Protein AF-A0A920HW17-F1 (afdb_monomer_lite)

pLDDT: mean 76.88, std 17.96, range [35.66, 92.19]

Foldseek 3Di:
DDDFFWDKDKDADPADDPPDDAQDWDWDDDPPDPDTFIWHWHDADHVRRITITTGGPDPDDPPPPDD

Structure (mmCIF, N/CA/C/O backbone):
data_AF-A0A920HW17-F1
#
_entry.id   AF-A0A920HW17-F1
#
loop_
_atom_site.group_PDB
_atom_site.id
_atom_site.type_symbol
_atom_site.label_atom_id
_atom_site.label_alt_id
_atom_site.label_comp_id
_atom_site.label_asym_id
_atom_site.label_entity_id
_atom_site.label_seq_id
_atom_site.pdbx_PDB_ins_code
_atom_site.Cartn_x
_atom_site.Cartn_y
_atom_site.Cartn_z
_atom_site.occupancy
_atom_site.B_iso_or_equiv
_atom_site.auth_seq_id
_atom_site.auth_comp_id
_atom_site.auth_asym_id
_atom_site.auth_atom_id
_atom_site.pdbx_PDB_model_num
ATOM 1 N N . MET A 1 1 ? 7.806 22.940 -7.973 1.00 38.22 1 MET A N 1
ATOM 2 C CA . MET A 1 1 ? 9.036 22.262 -7.515 1.00 38.22 1 MET A CA 1
ATOM 3 C C . MET A 1 1 ? 8.777 21.737 -6.111 1.00 38.22 1 MET A C 1
ATOM 5 O O . MET A 1 1 ? 8.711 22.539 -5.195 1.00 38.22 1 MET A O 1
ATOM 9 N N . VAL A 1 2 ? 8.530 20.435 -5.952 1.00 41.72 2 VAL A N 1
ATOM 10 C CA . VAL A 1 2 ? 8.449 19.777 -4.636 1.00 41.72 2 VAL A CA 1
ATOM 11 C C . VAL A 1 2 ? 9.389 18.582 -4.696 1.00 41.72 2 VAL A C 1
ATOM 13 O O . VAL A 1 2 ? 9.281 17.74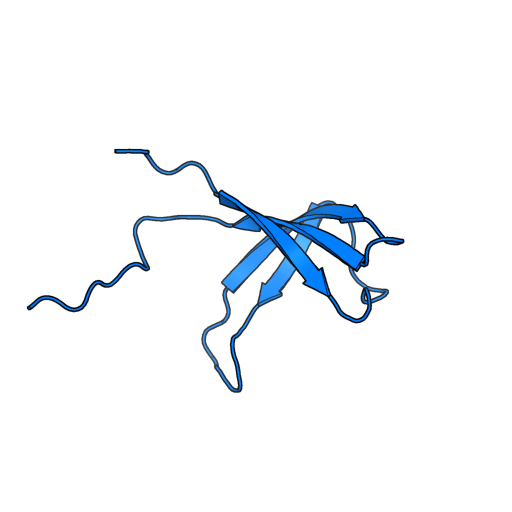8 -5.592 1.00 41.72 2 VAL A O 1
ATOM 16 N N . LEU A 1 3 ? 10.366 18.578 -3.796 1.00 39.78 3 LEU A N 1
ATOM 17 C CA . LEU A 1 3 ? 11.386 17.550 -3.659 1.00 39.78 3 LEU A CA 1
ATOM 18 C C . LEU A 1 3 ? 10.799 16.384 -2.854 1.00 39.78 3 LEU A C 1
ATOM 20 O O . LEU A 1 3 ? 10.368 16.591 -1.727 1.00 39.78 3 LEU A O 1
ATOM 24 N N . GLY A 1 4 ? 10.768 15.191 -3.452 1.00 51.97 4 GLY A N 1
ATOM 25 C CA . GLY A 1 4 ? 11.091 13.901 -2.822 1.00 51.97 4 GLY A CA 1
ATOM 26 C C . GLY A 1 4 ? 10.405 13.441 -1.530 1.00 51.97 4 GLY A C 1
ATOM 27 O O . GLY A 1 4 ? 10.840 12.435 -0.980 1.00 51.97 4 GLY A O 1
ATOM 28 N N . ASN A 1 5 ? 9.368 14.102 -1.027 1.00 57.66 5 ASN A N 1
ATOM 29 C CA . ASN A 1 5 ? 8.644 13.634 0.152 1.00 57.66 5 ASN A CA 1
ATOM 30 C C . ASN A 1 5 ? 7.464 12.784 -0.319 1.00 57.66 5 ASN A C 1
ATOM 32 O O . ASN A 1 5 ? 6.612 13.277 -1.054 1.00 57.66 5 ASN A O 1
ATOM 36 N N . GLY A 1 6 ? 7.457 11.502 0.06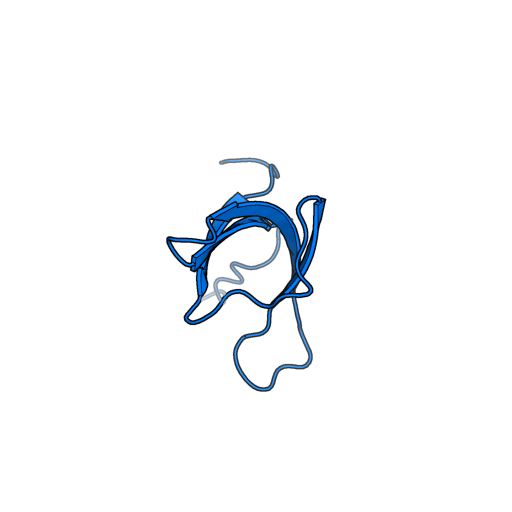0 1.00 66.00 6 GLY A N 1
ATOM 37 C CA . GLY A 1 6 ? 6.459 10.527 -0.377 1.00 66.00 6 GLY A CA 1
ATOM 38 C C . GLY A 1 6 ? 5.020 11.049 -0.325 1.00 66.00 6 GLY A C 1
ATOM 39 O O . GLY A 1 6 ? 4.635 11.782 0.585 1.00 66.00 6 GLY A O 1
ATOM 40 N N . LEU A 1 7 ? 4.222 10.664 -1.318 1.00 82.62 7 LEU A N 1
ATOM 41 C CA . LEU A 1 7 ? 2.832 11.080 -1.439 1.00 82.62 7 LEU A CA 1
ATOM 42 C C . LEU A 1 7 ? 1.962 10.276 -0.471 1.00 82.62 7 LEU A C 1
ATOM 44 O O . LEU A 1 7 ? 1.927 9.046 -0.538 1.00 82.62 7 LEU A O 1
ATOM 48 N N . ILE A 1 8 ? 1.232 10.971 0.400 1.00 87.19 8 ILE A N 1
ATOM 49 C CA . ILE A 1 8 ? 0.141 10.364 1.162 1.00 87.19 8 ILE A CA 1
ATOM 50 C C . ILE A 1 8 ? -1.074 10.291 0.243 1.00 87.19 8 ILE A C 1
ATOM 52 O O . ILE A 1 8 ? -1.477 11.299 -0.337 1.00 87.19 8 ILE A O 1
ATOM 56 N N . GLN A 1 9 ? -1.634 9.096 0.093 1.00 86.94 9 GLN A N 1
ATOM 57 C CA . GLN A 1 9 ? -2.783 8.858 -0.770 1.00 86.94 9 GLN A CA 1
ATOM 58 C C . GLN A 1 9 ? -3.751 7.884 -0.105 1.00 86.94 9 GLN A C 1
ATOM 60 O O . GLN A 1 9 ? -3.343 6.977 0.619 1.00 86.94 9 GLN A O 1
ATOM 65 N N . ASP A 1 10 ? -5.035 8.061 -0.387 1.00 90.56 10 ASP A N 1
ATOM 66 C CA . ASP A 1 10 ? -6.096 7.183 0.080 1.00 90.56 10 ASP A CA 1
ATOM 67 C C . ASP A 1 10 ? -6.489 6.197 -1.035 1.00 90.56 10 ASP A C 1
ATOM 69 O O . ASP A 1 10 ? -6.713 6.584 -2.186 1.00 90.56 10 ASP A O 1
ATOM 73 N N . ILE A 1 11 ? -6.552 4.905 -0.707 1.00 88.75 11 ILE A N 1
ATOM 74 C CA . ILE A 1 11 ? -7.021 3.842 -1.604 1.00 88.75 11 ILE A CA 1
ATOM 75 C C . ILE A 1 11 ? -8.436 3.465 -1.204 1.00 88.75 11 ILE A C 1
ATOM 77 O O . ILE A 1 11 ? -8.676 3.044 -0.073 1.00 88.75 11 ILE A O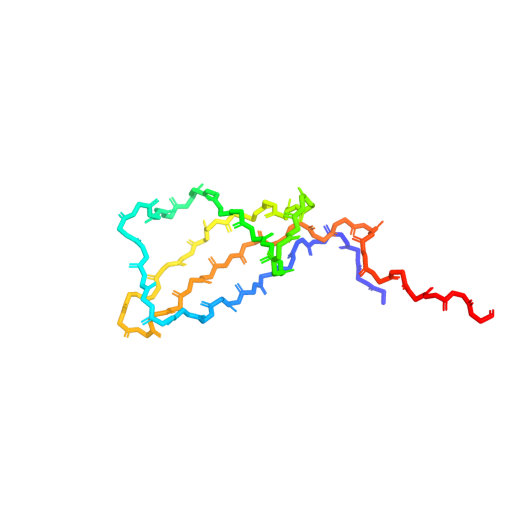 1
ATOM 81 N N . HIS A 1 12 ? -9.352 3.549 -2.161 1.00 91.00 12 HIS A N 1
ATOM 82 C CA . HIS A 1 12 ? -10.736 3.145 -1.980 1.00 91.00 12 HIS A CA 1
ATOM 83 C C . HIS A 1 12 ? -10.889 1.688 -2.402 1.00 91.00 12 HIS A C 1
ATOM 85 O O . HIS A 1 12 ? -10.552 1.313 -3.527 1.00 91.00 12 HIS A O 1
ATOM 91 N N . LEU A 1 13 ? -11.400 0.863 -1.494 1.00 88.00 13 LEU A N 1
ATOM 92 C CA . LEU A 1 13 ? -11.575 -0.564 -1.716 1.00 88.00 13 LEU A CA 1
ATOM 93 C C . LEU A 1 13 ? -13.054 -0.936 -1.655 1.00 88.00 13 LEU A C 1
ATOM 95 O O . LEU A 1 13 ? -13.850 -0.372 -0.911 1.00 88.00 13 LEU A O 1
ATOM 99 N N . THR A 1 14 ? -13.429 -1.970 -2.398 1.00 90.69 14 THR A N 1
ATOM 100 C CA . THR A 1 14 ? -14.765 -2.574 -2.290 1.00 90.69 14 THR A CA 1
ATOM 101 C C . THR A 1 14 ? -14.899 -3.438 -1.031 1.00 90.69 14 THR A C 1
ATOM 103 O O . THR A 1 14 ? -15.995 -3.559 -0.467 1.00 90.69 14 THR A O 1
ATOM 106 N N . LYS A 1 15 ? -13.775 -4.001 -0.561 1.00 88.50 15 LYS A N 1
ATOM 107 C CA . 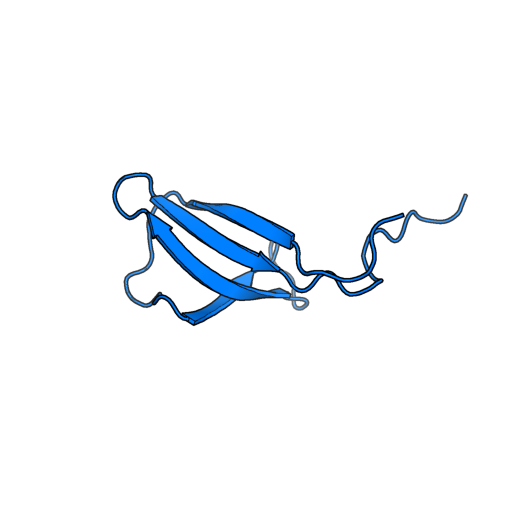LYS A 1 15 ? -13.640 -4.795 0.665 1.00 88.50 15 LYS A CA 1
ATOM 108 C C . LYS A 1 15 ? -12.215 -4.686 1.219 1.00 88.50 15 LYS A C 1
ATOM 110 O O . LYS A 1 15 ? -11.258 -4.861 0.470 1.00 88.50 15 LYS A O 1
ATOM 115 N N . ILE A 1 16 ? -12.082 -4.459 2.528 1.00 86.25 16 ILE A N 1
ATOM 116 C CA . ILE A 1 16 ? -10.780 -4.493 3.207 1.00 86.25 16 ILE A CA 1
ATOM 117 C C . ILE A 1 16 ? -10.332 -5.957 3.370 1.00 86.25 16 ILE A C 1
ATOM 119 O O . ILE A 1 16 ? -11.086 -6.760 3.932 1.00 86.25 16 ILE A O 1
ATOM 123 N N . PRO A 1 17 ? -9.139 -6.338 2.886 1.00 83.00 17 PRO A N 1
ATOM 124 C CA . PRO A 1 17 ? -8.575 -7.658 3.148 1.00 83.00 17 PRO A CA 1
ATOM 125 C C . PRO A 1 17 ? -8.204 -7.806 4.632 1.00 83.00 17 PRO A C 1
ATOM 127 O O . PRO A 1 17 ? -7.659 -6.891 5.241 1.00 83.00 17 PRO A O 1
ATOM 130 N N . THR A 1 18 ? -8.453 -8.980 5.215 1.00 84.81 18 THR A N 1
ATOM 131 C CA . THR A 1 18 ? -8.188 -9.266 6.641 1.00 84.81 18 THR A CA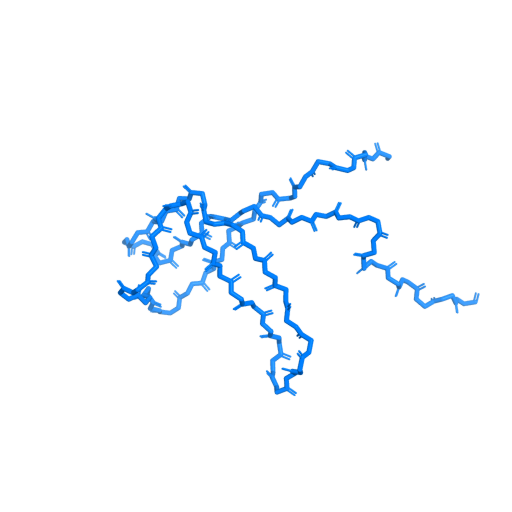 1
ATOM 132 C C . THR A 1 18 ? -6.702 -9.342 6.990 1.00 84.81 18 THR A C 1
ATOM 134 O O . THR A 1 18 ? -6.349 -9.292 8.162 1.00 84.81 18 THR A O 1
ATOM 137 N N . ASN A 1 19 ? -5.832 -9.456 5.984 1.00 85.06 19 ASN A N 1
ATOM 138 C CA . ASN A 1 19 ? -4.385 -9.590 6.141 1.00 85.06 19 ASN A CA 1
ATOM 139 C C . ASN A 1 19 ? -3.630 -8.276 5.870 1.00 85.06 19 ASN A C 1
ATOM 141 O O . ASN A 1 19 ? -2.502 -8.291 5.381 1.00 85.06 19 ASN A O 1
ATOM 145 N N . VAL A 1 20 ? -4.267 -7.131 6.122 1.00 85.88 20 VAL A N 1
ATOM 146 C CA . VAL A 1 20 ? -3.622 -5.816 6.048 1.00 85.88 20 VAL A CA 1
ATOM 147 C C . VAL A 1 20 ? -3.591 -5.189 7.434 1.00 85.88 20 VAL A C 1
ATOM 149 O O . VAL A 1 20 ? -4.598 -5.152 8.134 1.00 85.88 20 VAL A O 1
ATOM 152 N N . ALA A 1 21 ? -2.418 -4.686 7.813 1.00 89.62 21 ALA A N 1
ATOM 153 C CA . ALA A 1 21 ? -2.164 -4.063 9.102 1.00 89.62 21 ALA A CA 1
ATOM 154 C C . ALA A 1 21 ? -1.445 -2.719 8.929 1.00 89.62 21 ALA A C 1
ATOM 156 O O . ALA A 1 21 ? -0.694 -2.512 7.971 1.00 89.62 21 ALA A O 1
ATOM 157 N N . ILE A 1 22 ? -1.664 -1.818 9.887 1.00 90.75 22 ILE A N 1
ATOM 158 C CA . ILE A 1 22 ? -0.968 -0.530 9.977 1.00 90.75 22 ILE A CA 1
ATOM 159 C C . ILE A 1 22 ? 0.540 -0.773 10.109 1.00 90.75 22 ILE A C 1
ATOM 161 O O . ILE A 1 22 ? 0.975 -1.649 10.853 1.00 90.75 22 ILE A O 1
ATOM 165 N N . GLY A 1 23 ? 1.343 -0.013 9.362 1.00 87.50 23 GLY A N 1
ATOM 166 C CA . GLY A 1 23 ? 2.795 -0.186 9.293 1.00 87.50 23 GLY A CA 1
ATOM 167 C C . GLY A 1 23 ? 3.260 -1.290 8.339 1.00 87.50 23 GLY A C 1
ATOM 168 O O . GLY A 1 23 ? 4.453 -1.340 8.034 1.00 87.50 23 GLY A O 1
ATOM 169 N N . GLY A 1 24 ? 2.343 -2.122 7.832 1.00 88.88 24 GLY A N 1
ATOM 170 C CA . GLY A 1 24 ? 2.618 -3.125 6.807 1.00 88.88 24 GLY A CA 1
ATOM 171 C C . GLY A 1 24 ? 2.823 -2.528 5.412 1.00 88.88 24 GLY A C 1
ATOM 172 O O . GLY A 1 24 ? 2.822 -1.308 5.217 1.00 88.88 24 GLY A O 1
ATOM 173 N N . SER A 1 25 ? 2.976 -3.402 4.419 1.00 88.31 25 SER A N 1
ATOM 174 C CA . SER A 1 25 ? 3.152 -3.015 3.018 1.00 88.31 25 SER A CA 1
ATOM 175 C C . SER A 1 25 ? 2.107 -3.664 2.119 1.00 88.31 25 SER A C 1
ATOM 177 O O . SER A 1 25 ? 1.730 -4.816 2.325 1.00 88.31 25 SER A O 1
ATOM 179 N N . ILE A 1 26 ? 1.660 -2.925 1.107 1.00 87.81 26 ILE A N 1
ATOM 180 C CA . ILE A 1 26 ? 0.728 -3.399 0.080 1.00 87.81 26 ILE A CA 1
ATOM 181 C C . ILE A 1 26 ? 1.439 -3.332 -1.269 1.00 87.81 26 ILE A C 1
ATOM 183 O O . ILE A 1 26 ? 2.186 -2.393 -1.532 1.00 87.81 26 ILE A O 1
ATOM 187 N N . ARG A 1 27 ? 1.202 -4.331 -2.121 1.00 88.06 27 ARG A N 1
ATOM 188 C CA . ARG A 1 27 ? 1.655 -4.332 -3.515 1.00 88.06 27 ARG A CA 1
ATOM 189 C C . ARG A 1 27 ? 0.479 -3.971 -4.412 1.00 88.06 27 ARG A C 1
ATOM 191 O O . ARG A 1 27 ? -0.574 -4.594 -4.294 1.00 88.06 27 ARG A O 1
ATOM 198 N N . ILE A 1 28 ? 0.649 -2.975 -5.273 1.00 84.94 28 ILE A N 1
ATOM 199 C CA . ILE A 1 28 ? -0.393 -2.487 -6.180 1.00 84.94 28 ILE A CA 1
ATOM 200 C C . ILE A 1 28 ? 0.102 -2.662 -7.613 1.00 84.94 28 ILE A C 1
ATOM 202 O O . ILE A 1 28 ? 1.234 -2.319 -7.937 1.00 84.94 28 ILE A O 1
ATOM 206 N N . GLY A 1 29 ? -0.752 -3.216 -8.466 1.00 83.00 29 GLY A N 1
ATOM 207 C CA . GLY A 1 29 ? -0.541 -3.321 -9.904 1.00 83.00 29 GLY A CA 1
ATOM 208 C C . GLY A 1 29 ? -1.851 -3.022 -10.622 1.00 83.00 29 GLY A C 1
ATOM 209 O O . GLY A 1 29 ? -2.925 -3.337 -10.107 1.00 83.00 29 GLY A O 1
ATOM 210 N N . SER A 1 30 ? -1.775 -2.387 -11.789 1.00 80.94 30 SER A N 1
ATOM 211 C CA . SER A 1 30 ? -2.951 -2.089 -12.609 1.00 80.94 30 SER A CA 1
ATOM 212 C C . SER A 1 30 ? -3.085 -3.130 -13.721 1.00 80.94 30 SER A C 1
ATOM 214 O O . SER A 1 30 ? -2.338 -3.097 -14.695 1.00 80.94 30 SER A O 1
ATOM 216 N N . GLY A 1 31 ? -4.021 -4.072 -13.573 1.00 80.94 31 GLY A N 1
ATOM 217 C CA . GLY A 1 31 ? -4.247 -5.159 -14.536 1.00 80.94 31 GLY A CA 1
ATOM 218 C C . GLY A 1 31 ? -3.309 -6.359 -14.349 1.00 80.94 31 GLY A C 1
ATOM 219 O O . GLY A 1 31 ? -2.843 -6.627 -13.244 1.00 80.94 31 GLY A O 1
ATOM 220 N N . ASN A 1 32 ? -3.051 -7.108 -15.428 1.00 81.19 32 ASN A N 1
ATOM 221 C CA . ASN A 1 32 ? -2.112 -8.236 -15.420 1.00 81.19 32 ASN A CA 1
ATOM 222 C C . ASN A 1 32 ? -0.687 -7.739 -15.690 1.00 81.19 32 ASN A C 1
ATOM 224 O O . ASN A 1 32 ? -0.177 -7.849 -16.805 1.00 81.19 32 ASN A O 1
ATOM 228 N N . VAL A 1 33 ? -0.083 -7.129 -14.674 1.00 80.38 33 VAL A N 1
ATOM 229 C CA . VAL A 1 33 ? 1.252 -6.529 -14.756 1.00 80.38 33 VAL A CA 1
ATOM 230 C C . VAL A 1 33 ? 2.236 -7.263 -13.856 1.00 80.38 33 VAL A C 1
ATOM 232 O O . VAL A 1 33 ? 1.898 -7.704 -12.759 1.00 80.38 33 VAL A O 1
ATOM 235 N N . THR A 1 34 ? 3.473 -7.390 -14.329 1.00 79.62 34 THR A N 1
ATOM 236 C CA . THR A 1 34 ? 4.599 -7.899 -13.534 1.00 79.62 34 THR A CA 1
ATOM 237 C C . THR A 1 34 ? 5.263 -6.797 -12.716 1.00 79.62 34 THR A C 1
ATOM 239 O O . THR A 1 34 ? 5.867 -7.078 -11.683 1.00 79.62 34 THR A O 1
ATOM 242 N N . ASP A 1 35 ? 5.149 -5.552 -13.179 1.00 78.75 35 ASP A N 1
ATOM 243 C CA . ASP A 1 35 ? 5.598 -4.373 -12.453 1.00 78.75 35 ASP A CA 1
ATOM 244 C C . ASP A 1 35 ? 4.541 -3.984 -11.416 1.00 78.75 35 ASP A C 1
ATOM 246 O O . ASP A 1 35 ? 3.379 -3.742 -11.750 1.00 78.75 35 ASP A O 1
ATOM 250 N N . VAL A 1 36 ? 4.934 -4.000 -10.145 1.00 83.38 36 VAL A N 1
ATOM 251 C CA . VAL A 1 36 ? 4.048 -3.700 -9.020 1.00 83.38 36 VAL A CA 1
ATOM 252 C C . VAL A 1 36 ? 4.742 -2.748 -8.065 1.00 83.38 36 VAL A C 1
ATOM 254 O O . VAL A 1 36 ? 5.884 -2.968 -7.657 1.00 83.38 36 VAL A O 1
ATOM 257 N N . GLU A 1 37 ? 4.031 -1.707 -7.656 1.00 81.25 37 GLU A N 1
ATOM 258 C CA . GLU A 1 37 ? 4.532 -0.761 -6.670 1.00 81.25 37 GLU A CA 1
ATOM 259 C C . GLU A 1 37 ? 4.302 -1.297 -5.256 1.00 81.25 37 GLU A C 1
ATOM 261 O O . GLU A 1 37 ? 3.255 -1.869 -4.953 1.00 81.25 37 GLU A O 1
ATOM 266 N N . THR A 1 38 ? 5.285 -1.115 -4.373 1.00 87.06 38 THR A N 1
ATOM 267 C CA . THR A 1 38 ? 5.139 -1.447 -2.951 1.00 87.06 38 THR A CA 1
ATOM 268 C C . THR A 1 38 ? 4.958 -0.166 -2.154 1.00 87.06 38 THR A C 1
ATOM 270 O O . THR A 1 38 ? 5.819 0.713 -2.167 1.00 87.06 38 THR A O 1
ATOM 273 N N . VAL A 1 39 ? 3.836 -0.067 -1.450 1.00 88.81 39 VAL A N 1
ATOM 274 C CA . VAL A 1 39 ? 3.440 1.102 -0.658 1.00 88.81 39 VAL A CA 1
ATOM 275 C C . VAL A 1 39 ? 3.347 0.735 0.816 1.00 88.81 39 VAL A C 1
ATOM 277 O O . VAL A 1 39 ? 3.114 -0.428 1.156 1.00 88.81 39 VAL A O 1
ATOM 280 N N . LYS A 1 40 ? 3.512 1.713 1.709 1.00 90.25 40 LYS A N 1
ATOM 281 C CA . LYS A 1 40 ? 3.399 1.493 3.159 1.00 90.25 40 LYS A CA 1
ATOM 282 C C . LYS A 1 40 ? 2.022 1.903 3.662 1.00 90.25 40 LYS A C 1
ATOM 284 O O . LYS A 1 40 ? 1.538 2.969 3.304 1.00 90.25 40 LYS A O 1
ATOM 289 N N . VAL A 1 41 ? 1.419 1.093 4.524 1.00 91.38 41 VAL A N 1
ATOM 290 C CA . VAL A 1 41 ? 0.129 1.394 5.156 1.00 91.38 41 VAL A CA 1
ATOM 291 C C . VAL A 1 41 ? 0.344 2.317 6.349 1.00 91.38 41 VAL A C 1
ATOM 293 O O . VAL A 1 4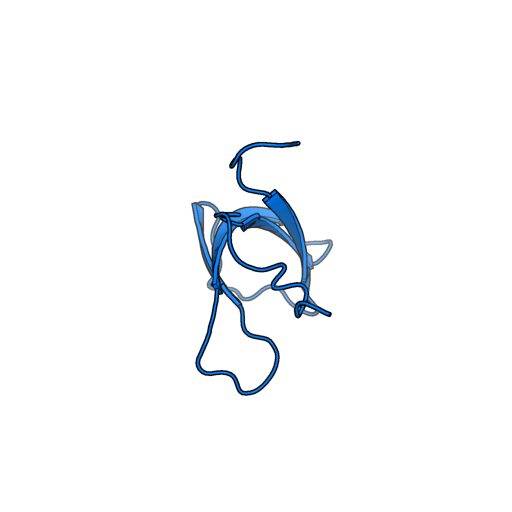1 ? 1.118 1.993 7.252 1.00 91.38 41 VAL A O 1
ATOM 296 N N . LEU A 1 42 ? -0.352 3.451 6.358 1.00 91.81 42 LEU A N 1
ATOM 297 C CA . LEU A 1 42 ? -0.333 4.413 7.458 1.00 91.81 42 LEU A CA 1
ATOM 298 C C . LEU A 1 42 ? -1.559 4.253 8.355 1.00 91.81 42 LEU A C 1
ATOM 300 O O . LEU A 1 42 ? -1.410 4.155 9.566 1.00 91.81 42 LEU A O 1
ATOM 304 N N . GLU A 1 43 ? -2.754 4.190 7.766 1.00 92.19 43 GLU A N 1
ATOM 305 C CA . GLU A 1 43 ? -4.020 4.084 8.500 1.00 92.19 43 GLU A CA 1
ATOM 306 C C . GLU A 1 43 ? -5.044 3.255 7.715 1.00 92.19 43 GLU A C 1
ATOM 308 O O . GLU A 1 43 ? -4.982 3.162 6.486 1.00 92.19 43 GLU A O 1
ATOM 313 N N . ILE A 1 44 ? -5.998 2.649 8.426 1.00 90.94 44 ILE A N 1
ATOM 314 C CA . ILE A 1 44 ? -7.065 1.823 7.846 1.00 90.94 44 ILE A CA 1
ATOM 315 C C . ILE A 1 44 ? -8.410 2.313 8.385 1.00 90.94 44 ILE A C 1
ATOM 317 O O . ILE A 1 44 ? -8.710 2.155 9.568 1.00 90.94 44 ILE A O 1
ATOM 321 N N . PHE A 1 45 ? -9.250 2.835 7.500 1.00 91.50 45 PHE A N 1
ATOM 322 C CA . PHE A 1 45 ? -10.620 3.246 7.793 1.00 91.50 45 PHE A CA 1
ATOM 323 C C . PHE A 1 45 ? -11.573 2.118 7.389 1.00 91.50 45 PHE A C 1
ATOM 325 O O . PHE A 1 45 ? -12.094 2.068 6.274 1.00 91.50 45 PHE A O 1
ATOM 332 N N . GLY A 1 46 ? -11.775 1.157 8.294 1.00 84.56 46 GLY A N 1
ATOM 333 C CA . GLY A 1 46 ? -12.511 -0.079 7.998 1.00 84.56 46 GLY A CA 1
ATOM 334 C C . GLY A 1 46 ? -13.983 0.119 7.607 1.00 84.56 46 GLY A C 1
ATOM 335 O O . GLY A 1 46 ? -14.485 -0.619 6.761 1.00 84.56 46 GLY A O 1
ATOM 336 N N . GLN A 1 47 ? -14.663 1.118 8.181 1.00 85.62 47 GLN A N 1
ATOM 337 C CA . GLN A 1 47 ? -16.076 1.408 7.887 1.00 85.62 47 GLN A CA 1
ATOM 338 C C . GLN A 1 47 ? -16.256 2.021 6.493 1.00 85.62 47 GLN A C 1
ATOM 340 O O . GLN A 1 47 ? -17.152 1.631 5.748 1.00 85.62 47 GLN A O 1
ATOM 345 N N . GLU A 1 48 ? -15.358 2.933 6.126 1.00 87.31 48 GLU A N 1
ATOM 346 C CA . GLU A 1 48 ? -15.363 3.646 4.842 1.00 87.31 48 GLU A CA 1
ATOM 347 C C . GLU A 1 48 ? -14.657 2.856 3.734 1.00 87.31 48 GLU A C 1
ATOM 349 O O . GLU A 1 48 ? -14.748 3.202 2.559 1.00 87.31 48 GLU A O 1
ATOM 354 N N . LYS A 1 49 ? -13.989 1.755 4.105 1.00 91.00 49 LYS A N 1
ATOM 355 C CA . LYS A 1 49 ? -13.194 0.896 3.222 1.00 91.00 49 LYS A CA 1
ATOM 356 C C . LYS A 1 49 ? -12.065 1.663 2.530 1.00 91.00 49 LYS A C 1
ATOM 358 O O . LYS A 1 49 ? -11.758 1.425 1.360 1.00 91.00 49 LYS A O 1
ATOM 363 N N . ILE A 1 50 ? -11.438 2.565 3.279 1.00 91.44 50 ILE A N 1
ATOM 364 C CA . ILE A 1 50 ? -10.328 3.391 2.811 1.00 91.44 50 ILE A CA 1
ATOM 365 C C . ILE A 1 50 ? -9.048 2.944 3.514 1.00 91.44 50 ILE A C 1
ATOM 367 O O . ILE A 1 50 ? -9.040 2.699 4.720 1.00 91.44 50 ILE A O 1
ATOM 371 N N . ILE A 1 51 ? -7.953 2.836 2.766 1.00 91.25 51 ILE A N 1
ATOM 372 C CA . ILE A 1 51 ? -6.618 2.611 3.329 1.00 91.25 51 ILE A CA 1
ATOM 373 C C . ILE A 1 51 ? -5.733 3.784 2.950 1.00 91.25 51 ILE A C 1
ATOM 375 O O . ILE A 1 51 ? -5.493 4.025 1.766 1.00 91.25 51 ILE A O 1
ATOM 379 N N . ARG A 1 52 ? -5.216 4.482 3.958 1.00 91.81 52 ARG A N 1
ATOM 380 C CA . ARG A 1 52 ? -4.240 5.544 3.762 1.00 91.81 52 ARG A CA 1
ATOM 381 C C . ARG A 1 52 ? -2.853 4.949 3.668 1.00 91.81 52 ARG A C 1
ATOM 383 O O . ARG A 1 52 ? -2.409 4.214 4.555 1.00 91.81 52 ARG A O 1
ATOM 390 N N . ILE A 1 53 ? -2.155 5.304 2.605 1.00 91.00 53 ILE A N 1
ATOM 391 C CA . ILE A 1 53 ? -0.827 4.798 2.305 1.00 91.00 53 ILE A CA 1
ATOM 392 C C . ILE A 1 53 ? 0.180 5.929 2.126 1.00 91.00 53 ILE A C 1
ATOM 394 O O . ILE A 1 53 ? -0.164 7.054 1.766 1.00 91.00 53 ILE A O 1
ATOM 398 N N . LEU A 1 54 ? 1.447 5.591 2.331 1.00 88.25 54 LEU A N 1
ATOM 399 C CA . LEU A 1 54 ? 2.587 6.372 1.889 1.00 88.25 54 LEU A CA 1
ATOM 400 C C . LEU A 1 54 ? 3.147 5.735 0.617 1.00 88.25 54 LEU A C 1
ATOM 402 O O . LEU A 1 54 ? 3.632 4.596 0.645 1.00 88.25 54 LEU A O 1
ATOM 406 N N . ARG A 1 55 ? 3.105 6.478 -0.488 1.00 84.25 55 ARG A N 1
ATOM 407 C CA . ARG A 1 55 ? 3.781 6.123 -1.737 1.00 84.25 55 ARG A CA 1
ATOM 408 C C . ARG A 1 55 ? 5.156 6.754 -1.754 1.00 84.25 55 ARG A C 1
ATOM 410 O O . ARG A 1 55 ? 5.301 7.951 -1.510 1.00 84.25 55 ARG A O 1
ATOM 417 N N . HIS A 1 56 ? 6.172 5.968 -2.084 1.00 73.69 56 HIS A N 1
ATOM 418 C CA . HIS A 1 56 ? 7.491 6.527 -2.328 1.00 73.69 56 HIS A CA 1
ATOM 419 C C . HIS A 1 56 ? 7.490 7.178 -3.715 1.00 73.69 56 HIS A C 1
ATOM 421 O O . HIS A 1 56 ? 7.588 6.501 -4.732 1.00 73.69 56 HIS A O 1
ATOM 427 N N . THR A 1 57 ? 7.373 8.501 -3.764 1.00 62.47 57 THR A N 1
ATOM 428 C CA . THR A 1 57 ? 7.552 9.276 -4.996 1.00 62.47 57 THR A CA 1
ATOM 429 C C . THR A 1 57 ? 9.030 9.626 -5.150 1.00 62.47 57 THR A C 1
ATOM 431 O O . THR A 1 57 ? 9.458 10.737 -4.837 1.00 62.47 57 THR A O 1
ATOM 434 N N . GLY A 1 58 ? 9.829 8.651 -5.586 1.00 52.69 58 GLY A N 1
ATOM 435 C CA . GLY A 1 58 ? 11.124 8.941 -6.205 1.00 52.69 58 GLY A CA 1
ATOM 436 C C . GLY A 1 58 ? 10.898 9.626 -7.558 1.00 52.69 58 GLY A C 1
ATOM 437 O O . GLY A 1 58 ? 9.809 9.530 -8.123 1.00 52.69 58 GLY A O 1
ATOM 438 N N . ILE A 1 59 ? 11.891 10.346 -8.086 1.00 51.12 59 ILE A N 1
ATOM 439 C CA . ILE A 1 59 ? 11.832 10.963 -9.424 1.00 51.12 59 ILE A CA 1
ATOM 440 C C . ILE A 1 59 ? 11.822 9.854 -10.490 1.00 51.12 59 ILE A C 1
ATOM 442 O O . ILE A 1 59 ? 12.855 9.498 -11.039 1.00 51.12 59 ILE A O 1
ATOM 446 N N . ALA A 1 60 ? 10.654 9.266 -10.709 1.00 55.34 60 ALA A N 1
ATOM 447 C CA . ALA A 1 60 ? 10.234 8.397 -11.804 1.00 55.34 60 ALA A CA 1
ATOM 448 C C . ALA A 1 60 ? 8.783 8.044 -11.429 1.00 55.34 60 ALA A C 1
ATOM 450 O O . ALA A 1 60 ? 8.547 7.409 -10.411 1.00 55.34 60 ALA A O 1
ATOM 451 N N . HIS A 1 61 ? 7.743 8.630 -12.017 1.00 54.78 61 HIS A N 1
ATOM 452 C CA . HIS A 1 61 ? 7.024 8.032 -13.145 1.00 54.78 61 HIS A CA 1
ATOM 453 C C . HIS A 1 61 ? 5.897 8.993 -13.600 1.00 54.78 61 HIS A C 1
ATOM 455 O O . HIS A 1 61 ? 4.735 8.630 -13.730 1.00 54.78 61 HIS A O 1
ATOM 461 N N . THR A 1 62 ? 6.231 10.253 -13.875 1.00 47.56 62 THR A N 1
ATOM 462 C CA . THR A 1 62 ? 5.665 10.893 -15.070 1.00 47.56 62 THR A CA 1
ATOM 463 C C . THR A 1 62 ? 6.768 10.868 -16.111 1.00 47.56 62 THR A C 1
ATOM 465 O O . THR A 1 62 ? 7.442 11.863 -16.360 1.00 47.56 62 THR A O 1
ATOM 468 N N . LEU A 1 63 ? 6.977 9.696 -16.721 1.00 42.75 63 LEU A N 1
ATOM 469 C CA . LEU A 1 63 ? 7.515 9.680 -18.073 1.00 42.75 63 LEU A CA 1
ATOM 470 C C . LEU A 1 63 ? 6.419 10.310 -18.942 1.00 42.75 63 LEU A C 1
ATOM 472 O O . LEU A 1 63 ? 5.617 9.620 -19.564 1.00 42.75 63 LEU A O 1
ATOM 476 N N . TRP A 1 64 ? 6.333 11.643 -18.906 1.00 35.66 64 TRP A N 1
ATOM 477 C CA . TRP A 1 64 ? 5.851 12.387 -20.050 1.00 35.66 64 TRP A CA 1
ATOM 478 C C . TRP A 1 64 ? 6.748 11.927 -21.181 1.00 35.66 64 TRP A C 1
ATOM 480 O O . TRP A 1 64 ? 7.945 12.219 -21.210 1.00 35.66 64 TRP A O 1
ATOM 490 N N . VAL A 1 65 ? 6.169 11.091 -22.034 1.00 38.78 65 VAL A N 1
ATOM 491 C CA . VAL A 1 65 ? 6.703 10.801 -23.348 1.00 38.78 65 VAL A CA 1
ATOM 492 C C . VAL A 1 65 ? 7.075 12.152 -23.938 1.00 38.78 65 VAL A C 1
ATOM 494 O O . VAL A 1 65 ? 6.248 13.052 -24.064 1.00 38.78 65 VAL A O 1
ATOM 497 N N . LYS A 1 66 ? 8.372 12.303 -24.163 1.00 37.59 66 LYS A N 1
ATOM 498 C CA . LYS A 1 66 ? 8.981 13.404 -24.882 1.00 37.59 66 LYS A CA 1
ATOM 499 C C . LYS A 1 66 ? 8.273 13.529 -26.235 1.00 37.59 66 LYS A C 1
ATOM 501 O O . LYS A 1 66 ? 8.308 12.572 -27.005 1.00 37.59 66 LYS A O 1
ATOM 506 N N . CYS A 1 67 ? 7.611 14.660 -26.478 1.00 38.16 67 CYS A N 1
ATOM 507 C CA . CYS A 1 67 ? 7.394 15.134 -27.843 1.00 38.16 67 CYS A CA 1
ATOM 508 C C . CYS A 1 67 ? 8.743 15.559 -28.434 1.00 38.16 67 CYS A C 1
ATOM 510 O O . CYS A 1 67 ? 9.581 16.092 -27.663 1.00 38.16 67 CYS A O 1
#

Secondary structure (DSSP, 8-state):
---S--EEEEEE-SS--TT--TT-EEEE-SSS-S--EEEEEEEEETTTTEEEEEE---S-S------

Sequence (67 aa):
MVLGNGLIQDIHLTKIPTNVAIGGSIRIGSGNVTDVETVKVLEIFGQEKIIRILRHTGIAHTLWVKC

Radius of gyration: 13.82 Å; chains: 1; bounding box: 28×32×38 Å